Protein AF-A0A1A9ZZ53-F1 (afdb_monomer_lit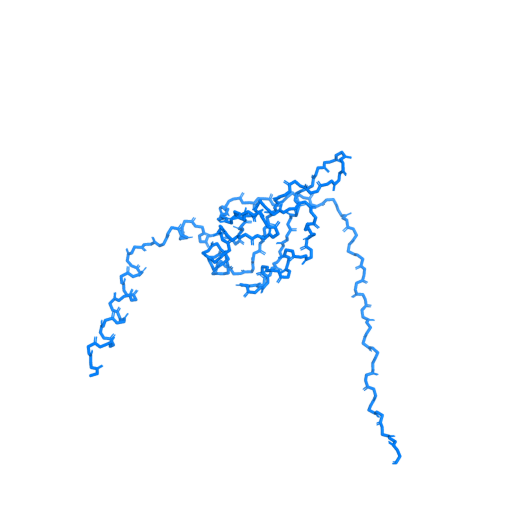e)

Foldseek 3Di:
DVVVVVVVVVVVVVCVPPPDPLVVQQVFQKKKKFFADQPDDPVNVCVVLPVLAAWPDKAFDADPPPRTTPRMIMTGGPHSSSLVVCQVPQQQDDDPNTGMHMDGDRDDDPDDDPDPDPDDPPDDPPDPDPDDDD

Structure (mmCIF, N/CA/C/O backbone):
data_AF-A0A1A9ZZ53-F1
#
_entry.id   AF-A0A1A9ZZ53-F1
#
loop_
_atom_site.group_PDB
_atom_site.id
_atom_site.type_symbol
_atom_site.label_atom_id
_atom_site.label_alt_id
_atom_site.label_comp_id
_atom_site.label_asym_id
_atom_site.label_entity_id
_atom_site.label_seq_id
_atom_site.pdbx_PDB_ins_code
_atom_site.Cartn_x
_atom_site.Cartn_y
_atom_site.Cartn_z
_atom_site.occupancy
_atom_site.B_iso_or_equiv
_atom_site.auth_seq_id
_atom_site.auth_comp_id
_atom_site.auth_asym_id
_atom_site.auth_atom_id
_atom_site.pdbx_PDB_model_num
ATOM 1 N N . MET A 1 1 ? 10.441 6.003 -40.658 1.00 54.50 1 MET A N 1
ATOM 2 C CA . MET A 1 1 ? 10.159 4.977 -39.624 1.00 54.50 1 MET A CA 1
ATOM 3 C C . MET A 1 1 ? 11.392 4.486 -38.843 1.00 54.50 1 MET A C 1
ATOM 5 O O . MET A 1 1 ? 11.205 3.893 -37.796 1.00 54.50 1 MET A O 1
ATOM 9 N N . ARG A 1 2 ? 12.647 4.756 -39.257 1.00 54.88 2 ARG A N 1
ATOM 10 C CA . ARG A 1 2 ? 13.858 4.325 -38.507 1.00 54.88 2 ARG A CA 1
ATOM 11 C C . ARG A 1 2 ? 14.182 5.162 -37.255 1.00 54.88 2 ARG A C 1
ATOM 13 O O . ARG A 1 2 ? 14.875 4.685 -36.369 1.00 54.88 2 ARG A O 1
ATOM 20 N N . ASN A 1 3 ? 13.659 6.386 -37.164 1.00 54.53 3 ASN A N 1
ATOM 21 C CA . ASN A 1 3 ? 13.986 7.316 -36.074 1.00 54.53 3 ASN A CA 1
ATOM 22 C C . ASN A 1 3 ? 13.206 7.034 -34.783 1.00 54.53 3 ASN A C 1
ATOM 24 O O . ASN A 1 3 ? 13.729 7.263 -33.702 1.00 54.53 3 ASN A O 1
ATOM 28 N N . VAL A 1 4 ? 11.988 6.492 -34.889 1.00 60.66 4 VAL A N 1
ATOM 29 C CA . VAL A 1 4 ? 11.143 6.169 -33.725 1.00 60.66 4 VAL A CA 1
ATOM 30 C C . VAL A 1 4 ? 11.639 4.930 -32.974 1.00 60.66 4 VAL A C 1
ATOM 32 O O . VAL A 1 4 ? 11.649 4.925 -31.750 1.00 60.66 4 VAL A O 1
ATOM 35 N N . LEU A 1 5 ? 12.145 3.922 -33.695 1.00 61.56 5 LEU A N 1
ATOM 36 C CA . LEU A 1 5 ? 12.727 2.717 -33.091 1.00 61.56 5 LEU A CA 1
ATOM 37 C C . LEU A 1 5 ? 14.018 3.044 -32.336 1.00 61.56 5 LEU A C 1
ATOM 39 O O . LEU A 1 5 ? 14.209 2.604 -31.209 1.00 61.56 5 LEU A O 1
ATOM 43 N N . LYS A 1 6 ? 14.862 3.897 -32.927 1.00 65.88 6 LYS A N 1
ATOM 44 C CA . LYS A 1 6 ? 16.131 4.315 -32.325 1.00 65.88 6 LYS A CA 1
ATOM 45 C C . LYS A 1 6 ? 15.935 5.194 -31.086 1.00 65.88 6 LYS A C 1
ATOM 47 O O . LYS A 1 6 ? 16.776 5.163 -30.200 1.00 65.88 6 LYS A O 1
ATOM 52 N N . LEU A 1 7 ? 14.836 5.956 -31.022 1.00 60.12 7 LEU A N 1
ATOM 53 C CA . LEU A 1 7 ? 14.464 6.764 -29.856 1.00 60.12 7 LEU A CA 1
ATOM 54 C C . LEU A 1 7 ? 13.947 5.880 -28.708 1.00 60.12 7 LEU A C 1
ATOM 56 O O . LEU A 1 7 ? 14.391 6.043 -27.578 1.00 60.12 7 LEU A O 1
ATOM 60 N N . SER A 1 8 ? 13.101 4.891 -29.018 1.00 65.12 8 SER A N 1
ATOM 61 C CA . SER A 1 8 ? 12.612 3.902 -28.045 1.00 65.12 8 SER A CA 1
ATOM 62 C C . SER A 1 8 ? 13.754 3.078 -27.439 1.00 65.12 8 SER A C 1
ATOM 64 O O . SER A 1 8 ? 13.835 2.928 -26.223 1.00 65.12 8 SER A O 1
ATOM 66 N N . GLU A 1 9 ? 14.692 2.615 -28.266 1.00 63.25 9 GLU A N 1
ATOM 67 C CA . GLU A 1 9 ? 15.849 1.828 -27.824 1.00 63.25 9 GLU A CA 1
ATOM 68 C C . GLU A 1 9 ? 16.809 2.645 -26.933 1.00 63.25 9 GLU A C 1
ATOM 70 O O . GLU A 1 9 ? 17.391 2.122 -25.980 1.00 63.25 9 GLU A O 1
ATOM 75 N N . LEU A 1 10 ? 16.926 3.954 -27.186 1.00 60.34 10 LEU A N 1
ATOM 76 C CA . LEU A 1 10 ? 17.688 4.888 -26.353 1.00 60.34 10 LEU A CA 1
ATOM 77 C C . LEU A 1 10 ? 16.998 5.188 -25.016 1.00 60.34 10 LEU A C 1
ATOM 79 O O . LEU A 1 10 ? 17.692 5.326 -24.012 1.00 60.34 10 LEU A O 1
ATOM 83 N N . GLU A 1 11 ? 15.667 5.271 -24.971 1.00 61.12 11 GLU A N 1
ATOM 84 C CA . GLU A 1 11 ? 14.918 5.424 -23.713 1.00 61.12 11 GLU A CA 1
ATOM 85 C C . GLU A 1 11 ? 14.949 4.154 -22.853 1.00 61.12 11 GLU A C 1
ATOM 87 O O . GLU A 1 11 ? 15.119 4.247 -21.634 1.00 61.12 11 GLU A O 1
ATOM 92 N N . LEU A 1 12 ? 14.905 2.975 -23.484 1.00 57.69 12 LEU A N 1
ATOM 93 C CA . LEU A 1 12 ? 15.139 1.681 -22.832 1.00 57.69 12 LEU A CA 1
ATOM 94 C C . LEU A 1 12 ? 16.548 1.605 -22.223 1.00 57.69 12 LEU A C 1
ATOM 96 O O . LEU A 1 12 ? 16.698 1.229 -21.060 1.00 57.69 12 LEU A O 1
ATOM 100 N N . ARG A 1 13 ? 17.584 2.035 -22.959 1.00 56.97 13 ARG A N 1
ATOM 101 C CA . ARG A 1 13 ? 18.962 2.104 -22.436 1.00 56.97 13 ARG A CA 1
ATOM 102 C C . ARG A 1 13 ? 19.134 3.144 -21.329 1.00 56.97 13 ARG A C 1
ATOM 104 O O . ARG A 1 13 ? 19.763 2.847 -20.321 1.00 56.97 13 ARG A O 1
ATOM 111 N N . ARG A 1 14 ? 18.550 4.338 -21.470 1.00 54.31 14 ARG A N 1
ATOM 112 C CA . ARG A 1 14 ? 18.638 5.405 -20.452 1.00 54.31 14 ARG A CA 1
ATOM 113 C C . ARG A 1 14 ? 17.923 5.039 -19.152 1.00 54.31 14 ARG A C 1
ATOM 115 O O . ARG A 1 14 ? 18.396 5.429 -18.089 1.00 54.31 14 ARG A O 1
ATOM 122 N N . THR A 1 15 ? 16.833 4.278 -19.235 1.00 52.31 15 THR A N 1
ATOM 123 C CA . THR A 1 15 ? 16.148 3.699 -18.067 1.00 52.31 15 THR A CA 1
ATOM 124 C C . THR A 1 15 ? 16.992 2.606 -17.397 1.00 52.31 15 THR A C 1
ATOM 126 O O . THR A 1 15 ? 16.907 2.426 -16.191 1.00 52.31 15 THR A O 1
ATOM 129 N N . SER A 1 16 ? 17.859 1.918 -18.150 1.00 51.34 16 SER A N 1
ATOM 130 C CA . SER A 1 16 ? 18.729 0.850 -17.636 1.00 51.34 16 SER A CA 1
ATOM 131 C C . SER A 1 16 ? 20.043 1.335 -16.995 1.00 51.34 16 SER A C 1
ATOM 133 O O . SER A 1 16 ? 20.672 0.558 -16.281 1.00 51.34 16 SER A O 1
ATOM 135 N N . GLU A 1 17 ? 20.497 2.568 -17.257 1.00 51.25 17 GLU A N 1
ATOM 136 C CA . GLU A 1 17 ? 21.818 3.070 -16.815 1.00 51.25 17 GLU A CA 1
ATOM 137 C C . GLU A 1 17 ? 21.777 3.919 -15.531 1.00 51.25 17 GLU A C 1
ATOM 139 O O . GLU A 1 17 ? 22.796 4.078 -14.858 1.00 51.25 17 GLU A O 1
ATOM 144 N N . LYS A 1 18 ? 20.605 4.430 -15.140 1.00 54.00 18 LYS A N 1
ATOM 145 C CA . LYS A 1 18 ? 20.365 4.938 -13.785 1.00 54.00 18 LYS A CA 1
ATOM 146 C C . LYS A 1 18 ? 19.553 3.880 -13.062 1.00 54.00 18 LYS A C 1
ATOM 148 O O . LYS A 1 18 ? 18.359 3.785 -13.314 1.00 54.00 18 LYS A O 1
ATOM 153 N N . GLY A 1 19 ? 20.206 3.090 -12.209 1.00 63.22 19 GLY A N 1
ATOM 154 C CA . GLY A 1 19 ? 19.500 2.142 -11.350 1.00 63.22 19 GLY A CA 1
ATOM 155 C C . GLY A 1 19 ? 18.307 2.841 -10.708 1.00 63.22 19 GLY A C 1
ATOM 156 O O . GLY A 1 19 ? 18.439 3.960 -10.196 1.00 63.22 19 GLY A O 1
ATOM 157 N N . SER A 1 20 ? 17.132 2.237 -10.838 1.00 80.75 20 SER A N 1
ATOM 158 C CA . SER A 1 20 ? 15.933 2.810 -10.257 1.00 80.75 20 SER A CA 1
ATOM 159 C C . SER A 1 20 ? 16.101 2.844 -8.742 1.00 80.75 20 SER A C 1
ATOM 161 O O . SER A 1 20 ? 16.735 1.965 -8.162 1.00 80.75 20 SER A O 1
ATOM 163 N N . TRP A 1 21 ? 15.524 3.831 -8.060 1.00 87.44 21 TRP A N 1
ATOM 164 C CA . TRP A 1 21 ? 15.541 3.847 -6.594 1.00 87.44 21 TRP A CA 1
ATOM 165 C C . TRP A 1 21 ? 14.874 2.583 -6.007 1.00 87.44 21 TRP A C 1
ATOM 167 O O . TRP A 1 21 ? 15.211 2.159 -4.901 1.00 87.44 21 TRP A O 1
ATOM 177 N N . HIS A 1 22 ? 14.010 1.923 -6.789 1.00 87.75 22 HIS A N 1
ATOM 178 C CA . HIS A 1 22 ? 13.446 0.607 -6.493 1.00 87.75 22 HIS A CA 1
ATOM 179 C C . HIS A 1 22 ? 14.493 -0.520 -6.420 1.00 87.75 22 HIS A C 1
ATOM 181 O O . HIS A 1 22 ? 14.283 -1.496 -5.699 1.00 87.75 22 HIS A O 1
ATOM 187 N N . ASP A 1 23 ? 15.635 -0.401 -7.108 1.00 87.50 23 ASP A N 1
ATOM 188 C CA . ASP A 1 23 ? 16.689 -1.430 -7.134 1.00 87.50 23 ASP A CA 1
ATOM 189 C C . ASP A 1 23 ? 17.334 -1.626 -5.757 1.00 87.50 23 ASP A C 1
ATOM 191 O O . ASP A 1 23 ? 17.854 -2.704 -5.452 1.00 87.50 23 ASP A O 1
ATOM 195 N N . MET A 1 24 ? 17.251 -0.611 -4.890 1.00 87.50 24 MET A N 1
ATOM 196 C CA . MET A 1 24 ? 17.661 -0.709 -3.486 1.00 87.50 24 MET A CA 1
ATOM 197 C C . MET A 1 24 ? 16.829 -1.742 -2.710 1.00 87.50 24 MET A C 1
ATOM 199 O O . MET A 1 24 ? 17.295 -2.277 -1.706 1.00 87.50 24 MET A O 1
ATOM 203 N N . TYR A 1 25 ? 15.629 -2.061 -3.200 1.00 89.62 25 TYR A N 1
ATOM 204 C CA . TYR A 1 25 ? 14.679 -2.991 -2.595 1.00 89.62 25 TYR A CA 1
ATOM 205 C C . TYR A 1 25 ? 14.570 -4.306 -3.374 1.00 89.62 25 TYR A C 1
ATOM 207 O O . TYR A 1 25 ? 13.642 -5.073 -3.146 1.00 89.62 25 TYR A O 1
ATOM 215 N N . LYS A 1 26 ? 15.537 -4.615 -4.252 1.00 85.56 26 LYS A N 1
ATOM 216 C CA . LYS A 1 26 ? 15.516 -5.823 -5.098 1.00 85.56 26 LYS A CA 1
ATOM 217 C C . LYS A 1 26 ? 15.375 -7.157 -4.380 1.00 85.56 26 LYS A C 1
ATOM 219 O O . LYS A 1 26 ? 14.888 -8.127 -4.944 1.00 85.56 26 LYS A O 1
ATOM 224 N N . ASN A 1 27 ? 15.788 -7.184 -3.121 1.00 86.94 27 ASN A N 1
ATOM 225 C CA . ASN A 1 27 ? 15.733 -8.369 -2.279 1.00 86.94 27 ASN A CA 1
ATOM 226 C C . ASN A 1 27 ? 14.514 -8.370 -1.340 1.00 86.94 27 ASN A C 1
ATOM 228 O O . ASN A 1 27 ? 14.467 -9.187 -0.424 1.00 86.94 27 ASN A O 1
ATOM 232 N N . SER A 1 28 ? 13.555 -7.455 -1.527 1.00 89.44 28 SER A N 1
ATOM 233 C CA . SER A 1 28 ? 12.350 -7.370 -0.707 1.00 89.44 28 SER A CA 1
ATOM 234 C C . SER A 1 28 ? 11.092 -7.187 -1.546 1.00 89.44 28 SER A C 1
ATOM 236 O O . SER A 1 28 ? 10.965 -6.241 -2.319 1.00 89.44 28 SER A O 1
ATOM 238 N N . ALA A 1 29 ? 10.123 -8.070 -1.318 1.00 92.38 29 ALA A N 1
ATOM 239 C CA . ALA A 1 29 ? 8.788 -7.990 -1.899 1.00 92.38 29 ALA A CA 1
ATOM 240 C C . ALA A 1 29 ? 7.770 -7.307 -0.959 1.00 92.38 29 ALA A C 1
ATOM 242 O O . ALA A 1 29 ? 6.560 -7.456 -1.136 1.00 92.38 29 ALA A O 1
ATOM 243 N N . TRP A 1 30 ? 8.248 -6.571 0.052 1.00 94.19 30 TRP A N 1
ATOM 244 C CA . TRP A 1 30 ? 7.397 -5.915 1.042 1.00 94.19 30 TRP A CA 1
ATOM 245 C C . TRP A 1 30 ? 7.163 -4.440 0.740 1.00 94.19 30 TRP A C 1
ATOM 247 O O . TRP A 1 30 ? 8.099 -3.672 0.496 1.00 94.19 30 TRP A O 1
ATOM 257 N N . ILE A 1 31 ? 5.903 -4.032 0.872 1.00 95.19 31 ILE A N 1
ATOM 258 C CA . ILE A 1 31 ? 5.488 -2.633 0.855 1.00 95.19 31 ILE A CA 1
ATOM 259 C C . ILE A 1 31 ? 4.817 -2.248 2.171 1.00 95.19 31 ILE A C 1
ATOM 261 O O . ILE A 1 31 ? 4.117 -3.040 2.809 1.00 95.19 31 ILE A O 1
ATOM 265 N N . PHE A 1 32 ? 5.034 -1.003 2.566 1.00 95.38 32 PHE A N 1
ATOM 266 C CA . PHE A 1 32 ? 4.266 -0.313 3.582 1.00 95.38 32 PHE A CA 1
ATOM 267 C C . PHE A 1 32 ? 3.085 0.364 2.905 1.00 95.38 32 PHE A C 1
ATOM 269 O O . PHE A 1 32 ? 3.257 1.040 1.893 1.00 95.38 32 PHE A O 1
ATOM 276 N N . VAL A 1 33 ? 1.908 0.223 3.498 1.00 94.81 33 VAL A N 1
ATOM 277 C CA . VAL A 1 33 ? 0.697 0.908 3.062 1.00 94.81 33 VAL A CA 1
ATOM 278 C C . VAL A 1 33 ? 0.097 1.599 4.274 1.00 94.81 33 VAL A C 1
ATOM 280 O O . VAL A 1 33 ? -0.188 0.955 5.280 1.00 94.81 33 VAL A O 1
ATOM 283 N N . GLY A 1 34 ? -0.117 2.906 4.202 1.00 94.25 34 GLY A N 1
ATOM 284 C CA . GLY A 1 34 ? -0.665 3.678 5.313 1.00 94.25 34 GLY A CA 1
ATOM 285 C C . GLY A 1 34 ? -1.540 4.830 4.862 1.00 94.25 34 GLY A C 1
ATOM 286 O O . GLY A 1 34 ? -1.558 5.191 3.693 1.00 94.25 34 GLY A O 1
ATOM 287 N N . GLY A 1 35 ? -2.278 5.416 5.799 1.00 90.56 35 GLY A N 1
ATOM 288 C CA . GLY A 1 35 ? -3.121 6.580 5.525 1.00 90.56 35 GLY A CA 1
ATOM 289 C C . GLY A 1 35 ? -4.517 6.240 5.006 1.00 90.56 35 GLY A C 1
ATOM 290 O O . GLY A 1 35 ? -5.299 7.150 4.773 1.00 90.56 35 GLY A O 1
ATOM 291 N N . PHE A 1 36 ? -4.890 4.964 4.886 1.00 90.12 36 PHE A N 1
ATOM 292 C CA . PHE A 1 36 ? -6.277 4.583 4.605 1.00 90.12 36 PHE A CA 1
ATOM 293 C C . PHE A 1 36 ? -7.169 4.754 5.852 1.00 90.12 36 PHE A C 1
ATOM 295 O O . PHE A 1 36 ? -6.681 4.681 6.986 1.00 90.12 36 PHE A O 1
ATOM 302 N N . PRO A 1 37 ? -8.481 4.994 5.681 1.00 88.06 37 PRO A N 1
ATOM 303 C CA . PRO A 1 37 ? -9.398 5.140 6.806 1.00 88.06 37 PRO A CA 1
ATOM 304 C C . PRO A 1 37 ? -9.529 3.843 7.610 1.00 88.06 37 PRO A C 1
ATOM 306 O O . PRO A 1 37 ? -9.463 2.739 7.077 1.00 88.06 37 PRO A O 1
ATOM 309 N N . TYR A 1 38 ? -9.799 3.982 8.909 1.00 88.44 38 TYR A N 1
ATOM 310 C CA . TYR A 1 38 ? -9.924 2.858 9.848 1.00 88.44 38 TYR A CA 1
ATOM 311 C C . TYR A 1 38 ? -11.077 1.893 9.542 1.00 88.44 38 TYR A C 1
ATOM 313 O O . TYR A 1 38 ? -11.145 0.820 10.138 1.00 88.44 38 TYR A O 1
ATOM 321 N N . THR A 1 39 ? -11.987 2.284 8.649 1.00 87.38 39 THR A N 1
ATOM 322 C CA . THR A 1 39 ? -13.100 1.461 8.176 1.00 87.38 39 THR A CA 1
ATOM 323 C C . THR A 1 39 ? -12.669 0.417 7.150 1.00 87.38 39 THR A C 1
ATOM 325 O O . THR A 1 39 ? -13.400 -0.552 6.977 1.00 87.38 39 THR A O 1
ATOM 328 N N . LEU A 1 40 ? -11.517 0.591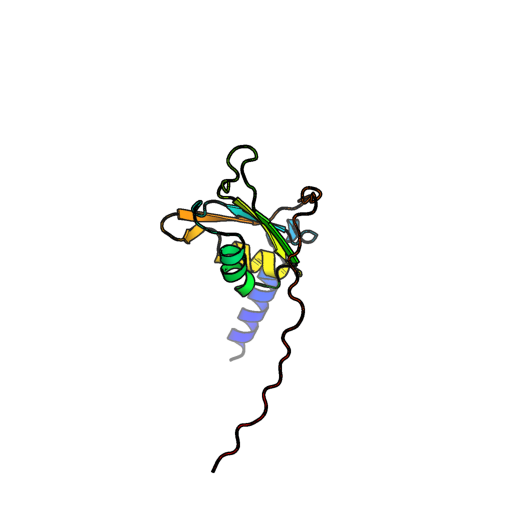 6.481 1.00 88.25 40 LEU A N 1
ATOM 329 C CA . LEU A 1 40 ? -11.018 -0.401 5.528 1.00 88.25 40 LEU A CA 1
ATOM 330 C C . LEU A 1 40 ? -10.545 -1.661 6.255 1.00 88.25 40 LEU A C 1
ATOM 332 O O . LEU A 1 40 ? -9.761 -1.609 7.213 1.00 88.25 40 LEU A O 1
ATOM 336 N N . SER A 1 41 ? -11.015 -2.797 5.754 1.00 89.94 41 SER A N 1
ATOM 337 C CA . SER A 1 41 ? -10.602 -4.119 6.190 1.00 89.94 41 SER A CA 1
ATOM 338 C C . SER A 1 41 ? -9.400 -4.626 5.393 1.00 89.94 41 SER A C 1
ATOM 340 O O . SER A 1 41 ? -8.997 -4.075 4.371 1.00 89.94 41 SER A O 1
ATOM 342 N N . GLU A 1 42 ? -8.825 -5.722 5.873 1.00 89.69 42 GLU A N 1
ATOM 343 C CA . GLU A 1 42 ? -7.761 -6.442 5.177 1.00 89.69 42 GLU A CA 1
ATOM 344 C C . GLU A 1 42 ? -8.215 -6.958 3.804 1.00 89.69 42 GLU A C 1
ATOM 346 O O . GLU A 1 42 ? -7.459 -6.868 2.844 1.00 89.69 42 GLU A O 1
ATOM 351 N N . GLY A 1 43 ? -9.470 -7.411 3.692 1.00 90.94 43 GLY A N 1
ATOM 352 C CA . GLY A 1 43 ? -10.053 -7.856 2.426 1.00 90.94 43 GLY A CA 1
ATOM 353 C C . GLY A 1 43 ? -10.149 -6.730 1.399 1.00 90.94 43 GLY A C 1
ATOM 354 O O . GLY A 1 43 ? -9.787 -6.932 0.245 1.00 90.94 43 GLY A O 1
ATOM 355 N N . ASP A 1 44 ? -10.540 -5.526 1.826 1.00 92.12 44 ASP A N 1
ATOM 356 C CA . ASP A 1 44 ? -10.614 -4.360 0.934 1.00 92.12 44 ASP A CA 1
ATOM 357 C C . ASP A 1 44 ? -9.230 -3.988 0.391 1.00 92.12 44 ASP A C 1
ATOM 359 O O . ASP A 1 44 ? -9.071 -3.690 -0.793 1.00 92.12 44 ASP A O 1
ATOM 363 N N . LEU A 1 45 ? -8.209 -4.047 1.252 1.00 91.62 45 LEU A N 1
ATOM 364 C CA . LEU A 1 45 ? -6.823 -3.810 0.857 1.00 91.62 45 LEU A CA 1
ATOM 365 C C . LEU A 1 45 ? -6.349 -4.885 -0.126 1.00 91.62 45 LEU A C 1
ATOM 367 O O . LEU A 1 45 ? -5.776 -4.542 -1.154 1.00 91.62 45 LEU A O 1
ATOM 371 N N . ILE A 1 46 ? -6.643 -6.163 0.121 1.00 93.44 46 ILE A N 1
ATOM 372 C CA . ILE A 1 46 ? -6.321 -7.235 -0.831 1.00 93.44 46 ILE A CA 1
ATOM 373 C C . ILE A 1 46 ? -6.963 -6.949 -2.192 1.00 93.44 46 ILE A C 1
ATOM 375 O O . ILE A 1 46 ? -6.256 -6.976 -3.192 1.00 93.44 46 ILE A O 1
ATOM 379 N N . CYS A 1 47 ? -8.253 -6.603 -2.238 1.00 93.25 47 CYS A N 1
ATOM 380 C CA . CYS A 1 47 ? -8.953 -6.310 -3.493 1.00 93.25 47 CYS A CA 1
ATOM 381 C C . CYS A 1 47 ? -8.339 -5.139 -4.276 1.00 93.25 47 CYS A C 1
ATOM 383 O O . CYS A 1 47 ? -8.305 -5.170 -5.504 1.00 93.25 47 CYS A O 1
ATOM 385 N N . ILE A 1 48 ? -7.861 -4.100 -3.586 1.00 91.81 48 ILE A N 1
ATOM 386 C CA . ILE A 1 48 ? -7.235 -2.940 -4.234 1.00 91.81 48 ILE A CA 1
ATOM 387 C C . ILE A 1 48 ? -5.831 -3.289 -4.731 1.00 91.81 48 ILE A C 1
ATOM 389 O O . ILE A 1 48 ? -5.459 -2.911 -5.839 1.00 91.81 48 ILE A O 1
ATOM 393 N N . PHE A 1 49 ? -5.032 -3.980 -3.922 1.00 93.50 49 PHE A N 1
ATOM 394 C CA . PHE A 1 49 ? -3.623 -4.232 -4.222 1.00 93.50 49 PHE A CA 1
ATOM 395 C C . PHE A 1 49 ? -3.419 -5.438 -5.156 1.00 93.50 49 PHE A C 1
ATOM 397 O O . PHE A 1 49 ? -2.446 -5.464 -5.909 1.00 93.50 49 PHE A O 1
ATOM 404 N N . SER A 1 50 ? -4.373 -6.374 -5.225 1.00 93.38 50 SER A N 1
ATOM 405 C CA . SER A 1 50 ? -4.299 -7.545 -6.112 1.00 93.38 50 SER A CA 1
ATOM 406 C C . SER A 1 50 ? -4.261 -7.201 -7.604 1.00 93.38 50 SER A C 1
ATOM 408 O O . SER A 1 50 ? -3.911 -8.048 -8.418 1.00 93.38 50 SER A O 1
ATOM 410 N N . GLN A 1 51 ? -4.604 -5.967 -7.994 1.00 93.06 51 GLN A N 1
ATOM 411 C CA . GLN A 1 51 ? -4.507 -5.522 -9.390 1.00 93.06 51 GLN A CA 1
ATOM 412 C C . GLN A 1 51 ? -3.052 -5.381 -9.883 1.00 93.06 51 GLN A C 1
ATOM 414 O O . GLN A 1 51 ? -2.819 -5.384 -11.089 1.00 93.06 51 GLN A O 1
ATOM 419 N N . TYR A 1 52 ? -2.082 -5.247 -8.970 1.00 93.50 52 TYR A N 1
ATOM 420 C CA . TYR A 1 52 ? -0.662 -5.056 -9.301 1.00 93.50 52 TYR A CA 1
ATOM 421 C C . TYR A 1 52 ? 0.168 -6.340 -9.170 1.00 93.50 52 TYR A C 1
ATOM 423 O O . TYR A 1 52 ? 1.306 -6.393 -9.642 1.00 93.50 52 TYR A O 1
ATOM 431 N N . GLY A 1 53 ? -0.380 -7.378 -8.536 1.00 92.62 53 GLY A N 1
ATOM 432 C CA . GLY A 1 53 ? 0.298 -8.655 -8.357 1.00 92.62 53 GLY A CA 1
ATOM 433 C C . GLY A 1 53 ? -0.388 -9.587 -7.372 1.00 92.62 53 GLY A C 1
ATOM 434 O O . GLY A 1 53 ? -1.332 -9.211 -6.677 1.00 92.62 53 GLY A O 1
ATOM 435 N N . GLU A 1 54 ? 0.137 -10.806 -7.291 1.00 94.25 54 GLU A N 1
ATOM 436 C CA . GLU A 1 54 ? -0.297 -11.798 -6.314 1.00 94.25 54 GLU A CA 1
ATOM 437 C C . GLU A 1 54 ? 0.238 -11.454 -4.918 1.00 94.25 54 GLU A C 1
ATOM 439 O O . GLU A 1 54 ? 1.439 -11.255 -4.722 1.00 94.25 54 GLU A O 1
ATOM 444 N N . ILE A 1 55 ? -0.672 -11.365 -3.947 1.00 93.12 55 ILE A N 1
ATOM 445 C CA . ILE A 1 55 ? -0.352 -11.065 -2.551 1.00 93.12 55 ILE A CA 1
ATOM 446 C C . ILE A 1 55 ? -0.125 -12.382 -1.810 1.00 93.12 55 ILE A C 1
ATOM 448 O O . ILE A 1 55 ? -1.049 -13.174 -1.639 1.00 93.12 55 ILE A O 1
ATOM 452 N N . VAL A 1 56 ? 1.095 -12.581 -1.314 1.00 92.62 56 VAL A N 1
ATOM 453 C CA . VAL A 1 56 ? 1.489 -13.770 -0.541 1.00 92.62 56 VAL A CA 1
ATOM 454 C C . VAL A 1 56 ? 1.133 -13.609 0.932 1.00 92.62 56 VAL A C 1
ATOM 456 O O . VAL A 1 56 ? 0.755 -14.568 1.607 1.00 92.62 56 VAL A O 1
ATOM 459 N N . ASN A 1 57 ? 1.284 -12.396 1.461 1.00 90.50 57 ASN A N 1
ATOM 460 C CA . ASN A 1 57 ? 1.032 -12.121 2.868 1.00 90.50 57 ASN A CA 1
ATOM 461 C C . ASN A 1 57 ? 0.555 -10.682 3.064 1.00 90.50 57 ASN A C 1
ATOM 463 O O . ASN A 1 57 ? 1.004 -9.766 2.376 1.00 90.50 57 ASN A O 1
ATOM 467 N N . ILE A 1 58 ? -0.318 -10.475 4.039 1.00 91.00 58 ILE A N 1
ATOM 468 C CA . ILE A 1 58 ? -0.744 -9.156 4.480 1.00 91.00 58 ILE A CA 1
ATOM 469 C C . ILE A 1 58 ? -0.757 -9.129 6.007 1.00 91.00 58 ILE A C 1
ATOM 471 O O . ILE A 1 58 ? -1.248 -10.033 6.674 1.00 91.00 58 ILE A O 1
ATOM 475 N N . ASN A 1 59 ? -0.206 -8.061 6.574 1.00 91.50 59 ASN A N 1
ATOM 476 C CA . ASN A 1 59 ? -0.253 -7.810 8.002 1.00 91.50 59 ASN A CA 1
ATOM 477 C C . ASN A 1 59 ? -0.881 -6.446 8.275 1.00 91.50 59 ASN A C 1
ATOM 479 O O . ASN A 1 59 ? -0.216 -5.405 8.207 1.00 91.50 59 ASN A O 1
ATOM 483 N N . LEU A 1 60 ? -2.169 -6.457 8.611 1.00 91.00 60 LEU A N 1
ATOM 484 C CA . LEU A 1 60 ? -2.888 -5.274 9.063 1.00 91.00 60 LEU A CA 1
ATOM 485 C C . LEU A 1 60 ? -2.599 -5.014 10.544 1.00 91.00 60 LEU A C 1
ATOM 487 O O . LEU A 1 60 ? -3.033 -5.763 11.423 1.00 91.00 60 LEU A O 1
ATOM 491 N N . VAL A 1 61 ? -1.905 -3.912 10.837 1.00 89.31 61 VAL A N 1
ATOM 492 C CA . VAL A 1 61 ? -1.541 -3.588 12.217 1.00 89.31 61 VAL A CA 1
ATOM 493 C C . VAL A 1 61 ? -2.748 -3.017 12.950 1.00 89.31 61 VAL A C 1
ATOM 495 O O . VAL A 1 61 ? -3.313 -1.985 12.580 1.00 89.31 61 VAL A O 1
ATOM 498 N N . ARG A 1 62 ? -3.127 -3.698 14.032 1.00 89.50 62 ARG A N 1
ATOM 499 C CA . ARG A 1 62 ? -4.230 -3.313 14.913 1.00 89.50 62 ARG A CA 1
ATOM 500 C C . ARG A 1 62 ? -3.718 -2.974 16.304 1.00 89.50 62 ARG A C 1
ATOM 502 O O . ARG A 1 62 ? -2.673 -3.451 16.750 1.00 89.50 62 ARG A O 1
ATOM 509 N N . ASP A 1 63 ? -4.453 -2.108 16.972 1.00 87.12 63 ASP A N 1
ATOM 510 C CA . ASP A 1 63 ? -4.252 -1.784 18.369 1.00 87.12 63 ASP A CA 1
ATOM 511 C C . ASP A 1 63 ? -4.56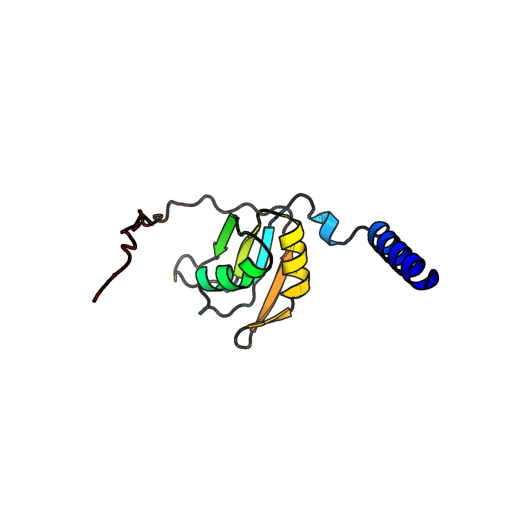4 -2.999 19.260 1.00 87.12 63 ASP A C 1
ATOM 513 O O . ASP A 1 63 ? -5.509 -3.742 18.991 1.00 87.12 63 ASP A O 1
ATOM 517 N N . LYS A 1 64 ? -3.738 -3.241 20.286 1.00 82.69 64 LYS A N 1
ATOM 518 C CA . LYS A 1 64 ? -3.845 -4.448 21.122 1.00 82.69 64 LYS A CA 1
ATOM 519 C C . LYS A 1 64 ? -5.013 -4.378 22.101 1.00 82.69 64 LYS A C 1
ATOM 521 O O . LYS A 1 64 ? -5.579 -5.422 22.409 1.00 82.69 64 LYS A O 1
ATOM 526 N N . ASP A 1 65 ? -5.361 -3.177 22.550 1.00 85.38 65 ASP A N 1
ATOM 527 C CA . ASP A 1 65 ? -6.375 -2.966 23.579 1.00 85.38 65 ASP A CA 1
ATOM 528 C C . ASP A 1 65 ? -7.758 -2.814 22.944 1.00 85.38 65 ASP A C 1
ATOM 530 O O . ASP A 1 65 ? -8.730 -3.429 23.376 1.00 85.38 65 ASP A O 1
ATOM 534 N N . THR A 1 66 ? -7.844 -2.034 21.863 1.00 84.75 66 THR A N 1
ATOM 535 C CA . THR A 1 66 ? -9.128 -1.740 21.200 1.00 84.75 66 THR A CA 1
ATOM 536 C C . THR A 1 66 ? -9.431 -2.642 20.005 1.00 84.75 66 THR A C 1
ATOM 538 O O . THR A 1 66 ? -10.558 -2.642 19.509 1.00 84.75 66 THR A O 1
ATOM 541 N N . GLY A 1 67 ? -8.439 -3.373 19.485 1.00 81.50 67 GLY A N 1
ATOM 542 C CA . GLY A 1 67 ? -8.575 -4.198 18.280 1.00 81.50 67 GLY A CA 1
ATOM 543 C C . GLY A 1 67 ? -8.779 -3.406 16.982 1.00 81.50 67 GLY A C 1
ATOM 544 O O . GLY A 1 67 ? -8.922 -4.013 15.917 1.00 81.50 67 GLY A O 1
ATOM 545 N N . LYS A 1 68 ? -8.792 -2.068 17.046 1.00 83.38 68 LYS A N 1
ATOM 546 C CA . LYS A 1 68 ? -9.010 -1.186 15.895 1.00 83.38 68 LYS A CA 1
ATOM 547 C C . LYS A 1 68 ? -7.762 -1.120 15.020 1.00 83.38 68 LYS A C 1
ATOM 549 O O . LYS A 1 68 ? -6.640 -1.140 15.522 1.00 83.38 68 LYS A O 1
ATOM 554 N N . SER A 1 69 ? -7.949 -1.025 13.708 1.00 87.06 69 SER A N 1
ATOM 555 C CA . SER A 1 69 ? -6.856 -0.817 12.755 1.00 87.06 69 SER A CA 1
ATOM 556 C C . SER A 1 69 ? -6.105 0.473 13.077 1.00 87.06 69 SER A C 1
ATOM 558 O O . SER A 1 69 ? -6.729 1.480 13.396 1.00 87.06 69 SER A O 1
ATOM 560 N N . LYS A 1 70 ? -4.775 0.470 12.958 1.00 87.38 70 LYS A N 1
ATOM 561 C CA . LYS A 1 70 ? -3.961 1.688 13.110 1.00 87.38 70 LYS A CA 1
ATOM 562 C C . LYS A 1 70 ? -3.859 2.515 11.822 1.00 87.38 70 LYS A C 1
ATOM 564 O O . LYS A 1 70 ? -3.132 3.500 11.792 1.00 87.38 70 LYS A O 1
ATOM 569 N N . GLY A 1 71 ? -4.583 2.125 10.769 1.00 88.38 71 GLY A N 1
ATOM 570 C CA . GLY A 1 71 ? -4.577 2.816 9.474 1.00 88.38 71 GLY A CA 1
ATOM 571 C C . GLY A 1 71 ? -3.308 2.567 8.655 1.00 88.38 71 GLY A C 1
ATOM 572 O O . GLY A 1 71 ? -2.965 3.373 7.792 1.00 88.38 71 GLY A O 1
ATOM 573 N N . PHE A 1 72 ? -2.587 1.481 8.955 1.00 92.81 72 PHE A N 1
ATOM 574 C CA . PHE A 1 72 ? -1.463 1.012 8.157 1.00 92.81 72 PHE A CA 1
ATOM 575 C C . PHE A 1 72 ? -1.345 -0.515 8.172 1.00 92.81 72 PHE A C 1
ATOM 577 O O . PHE A 1 72 ? -1.734 -1.185 9.135 1.00 92.81 72 PHE A O 1
ATOM 584 N N . CYS A 1 73 ? -0.799 -1.062 7.096 1.00 93.69 73 CYS A N 1
ATOM 585 C CA . CYS A 1 73 ? -0.508 -2.473 6.928 1.00 93.69 73 CYS A CA 1
ATOM 586 C C . CYS A 1 73 ? 0.803 -2.670 6.160 1.00 93.69 73 CYS A C 1
ATOM 588 O O . CYS A 1 73 ? 1.384 -1.733 5.607 1.00 93.69 73 CYS A O 1
ATOM 590 N N . PHE A 1 74 ? 1.262 -3.914 6.152 1.00 94.75 74 PHE A N 1
ATOM 591 C CA . PHE A 1 74 ? 2.368 -4.365 5.323 1.00 94.75 74 PHE A CA 1
ATOM 592 C C . PHE A 1 74 ? 1.862 -5.445 4.384 1.00 94.75 74 PHE A C 1
ATOM 594 O O . PHE A 1 74 ? 1.144 -6.341 4.826 1.00 94.75 74 PHE A O 1
ATOM 601 N N . ILE A 1 75 ? 2.228 -5.355 3.112 1.00 94.44 75 ILE A N 1
ATOM 602 C CA . ILE A 1 75 ? 1.829 -6.319 2.085 1.00 94.44 75 ILE A CA 1
ATOM 603 C C . ILE A 1 75 ? 3.096 -6.920 1.490 1.00 94.44 75 ILE A C 1
ATOM 605 O O . ILE A 1 75 ? 4.028 -6.189 1.156 1.00 94.44 75 ILE A O 1
ATOM 609 N N . CYS A 1 76 ? 3.123 -8.244 1.380 1.00 93.75 76 CYS A N 1
ATOM 610 C CA . CYS A 1 76 ? 4.130 -8.997 0.652 1.00 93.75 76 CYS A CA 1
ATOM 611 C C . CYS A 1 76 ? 3.530 -9.471 -0.664 1.00 93.75 76 CYS A C 1
ATOM 613 O O . CYS A 1 76 ? 2.533 -10.199 -0.661 1.00 93.75 76 CYS A O 1
ATOM 615 N N . TYR A 1 77 ? 4.163 -9.097 -1.765 1.00 95.50 77 TYR A N 1
ATOM 616 C CA . TYR A 1 77 ? 3.881 -9.686 -3.068 1.00 95.50 77 TYR A CA 1
ATOM 617 C C . TYR A 1 77 ? 4.716 -10.943 -3.300 1.00 95.50 77 TYR A C 1
ATOM 619 O O . TYR A 1 77 ? 5.692 -11.184 -2.587 1.00 95.50 77 TYR A O 1
ATOM 627 N N . ASP A 1 78 ? 4.323 -11.724 -4.302 1.00 93.12 78 ASP A N 1
ATOM 628 C CA . ASP A 1 78 ? 5.138 -12.825 -4.823 1.00 93.12 78 ASP A CA 1
ATOM 629 C C . ASP A 1 78 ? 6.339 -12.303 -5.630 1.00 93.12 78 ASP A C 1
ATOM 631 O O . ASP A 1 78 ? 7.465 -12.764 -5.460 1.00 93.12 78 ASP A O 1
ATOM 635 N N . ASP A 1 79 ? 6.120 -11.262 -6.442 1.00 90.56 79 ASP A N 1
ATOM 636 C CA . ASP A 1 79 ? 7.157 -10.642 -7.268 1.00 90.56 79 ASP A CA 1
ATOM 637 C C . ASP A 1 79 ? 7.501 -9.222 -6.801 1.00 90.56 79 ASP A C 1
ATOM 639 O O . ASP A 1 79 ? 6.646 -8.400 -6.453 1.00 90.56 79 ASP A O 1
ATOM 643 N N . GLN A 1 80 ? 8.787 -8.889 -6.876 1.00 89.06 80 GLN A N 1
ATOM 644 C CA . GLN A 1 80 ? 9.277 -7.552 -6.579 1.00 89.06 80 GLN A CA 1
ATOM 645 C C . GLN A 1 80 ? 8.745 -6.525 -7.587 1.00 89.06 80 GLN A C 1
ATOM 647 O O . GLN A 1 80 ? 8.467 -5.386 -7.213 1.00 89.06 80 GLN A O 1
ATOM 652 N N . ARG A 1 81 ? 8.534 -6.895 -8.855 1.00 91.31 81 ARG A N 1
ATOM 653 C CA . ARG A 1 81 ? 7.990 -5.957 -9.857 1.00 91.31 81 ARG A CA 1
ATOM 654 C C . ARG A 1 81 ? 6.596 -5.456 -9.479 1.00 91.31 81 ARG A C 1
ATOM 656 O O . ARG A 1 81 ? 6.283 -4.294 -9.725 1.00 91.31 81 ARG A O 1
ATOM 663 N N . SER A 1 82 ? 5.798 -6.284 -8.806 1.00 94.38 82 SER A N 1
ATOM 664 C CA . SER A 1 82 ? 4.492 -5.885 -8.272 1.00 94.38 82 SER A CA 1
ATOM 665 C C . SER A 1 82 ? 4.608 -4.821 -7.184 1.00 94.38 82 SER A C 1
ATOM 667 O O . SER A 1 82 ? 3.782 -3.911 -7.135 1.00 94.38 82 SER A O 1
ATOM 669 N N . THR A 1 83 ? 5.665 -4.860 -6.363 1.00 93.06 83 THR A N 1
ATOM 670 C CA . THR A 1 83 ? 5.927 -3.791 -5.384 1.00 93.06 83 THR A CA 1
ATOM 671 C C . THR A 1 83 ? 6.201 -2.453 -6.065 1.00 93.06 83 THR A C 1
ATOM 673 O O . THR A 1 83 ? 5.680 -1.437 -5.619 1.00 93.06 83 THR A O 1
ATOM 676 N N . ILE A 1 84 ? 6.961 -2.463 -7.166 1.00 92.56 84 ILE A N 1
ATOM 677 C CA . ILE A 1 84 ? 7.306 -1.266 -7.945 1.00 92.56 84 ILE A CA 1
ATOM 678 C C . ILE A 1 84 ? 6.034 -0.646 -8.518 1.00 92.56 84 ILE A C 1
ATOM 680 O O . ILE A 1 84 ? 5.742 0.521 -8.273 1.00 92.56 84 ILE A O 1
ATOM 684 N N . LEU A 1 85 ? 5.218 -1.463 -9.191 1.00 93.25 85 LEU A N 1
ATOM 685 C CA . LEU A 1 85 ? 3.951 -1.016 -9.765 1.00 93.25 85 LEU A CA 1
ATOM 686 C C . LEU A 1 85 ? 2.989 -0.478 -8.700 1.00 93.25 85 LEU A C 1
ATOM 688 O O . LEU A 1 85 ? 2.343 0.544 -8.926 1.00 93.25 85 LEU A O 1
ATOM 692 N N . ALA A 1 86 ? 2.888 -1.142 -7.548 1.00 94.38 86 ALA A N 1
ATOM 693 C CA . ALA A 1 86 ? 2.017 -0.694 -6.468 1.00 94.38 86 ALA A CA 1
ATOM 694 C C . ALA A 1 86 ? 2.483 0.645 -5.878 1.00 94.38 86 ALA A C 1
ATOM 696 O O . ALA A 1 86 ? 1.659 1.529 -5.653 1.00 94.38 86 ALA A O 1
ATOM 697 N N . VAL A 1 87 ? 3.786 0.815 -5.647 1.00 94.38 87 VAL A N 1
ATOM 698 C CA . VAL A 1 87 ? 4.358 2.059 -5.112 1.00 94.38 87 VAL A CA 1
ATOM 699 C C . VAL A 1 87 ? 4.173 3.212 -6.097 1.00 94.38 87 VAL A C 1
ATOM 701 O O . VAL A 1 87 ? 3.682 4.265 -5.697 1.00 94.38 87 VAL A O 1
ATOM 704 N N . ASP A 1 88 ? 4.479 3.012 -7.378 1.00 92.69 88 ASP A N 1
ATOM 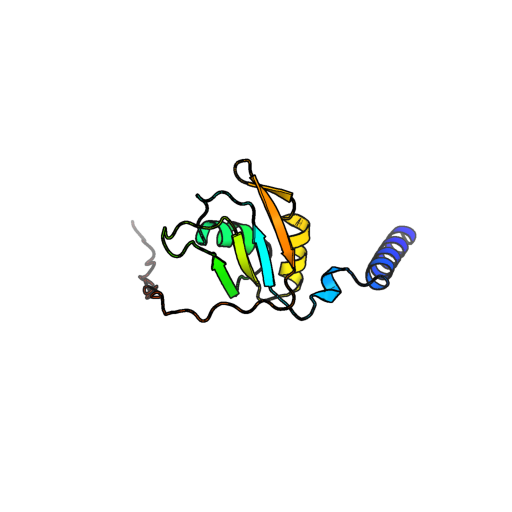705 C CA . ASP A 1 88 ? 4.391 4.078 -8.381 1.00 92.69 88 ASP A CA 1
ATOM 706 C C . ASP A 1 88 ? 2.953 4.535 -8.644 1.00 92.69 88 ASP A C 1
ATOM 708 O O . ASP A 1 88 ? 2.707 5.722 -8.854 1.00 92.69 88 ASP A O 1
ATOM 712 N N . ASN A 1 89 ? 1.995 3.603 -8.629 1.00 92.31 89 ASN A N 1
ATOM 713 C CA . ASN A 1 89 ? 0.616 3.918 -8.993 1.00 92.31 89 ASN A CA 1
ATOM 714 C C . ASN A 1 89 ? -0.263 4.292 -7.798 1.00 92.31 89 ASN A C 1
ATOM 716 O O . ASN A 1 89 ? -1.153 5.120 -7.960 1.00 92.31 89 ASN A O 1
ATOM 720 N N . LEU A 1 90 ? -0.069 3.691 -6.618 1.00 92.56 90 LEU A N 1
ATOM 721 C CA . LEU A 1 90 ? -0.978 3.892 -5.481 1.00 92.56 90 LEU A CA 1
ATOM 722 C C . LEU A 1 90 ? -0.493 4.933 -4.472 1.00 92.56 90 LEU A C 1
ATOM 724 O O . LEU A 1 90 ? -1.297 5.420 -3.668 1.00 92.56 90 LEU A O 1
ATOM 728 N N . ASN A 1 91 ? 0.792 5.288 -4.480 1.00 93.88 91 ASN A N 1
ATOM 729 C CA . ASN A 1 91 ? 1.300 6.290 -3.556 1.00 93.88 91 ASN A CA 1
ATOM 730 C C . ASN A 1 91 ? 0.695 7.671 -3.862 1.00 93.88 91 ASN A C 1
ATOM 732 O O . ASN A 1 91 ? 0.771 8.177 -4.978 1.00 93.88 91 ASN A O 1
ATOM 736 N N . GLY A 1 92 ? 0.077 8.293 -2.858 1.00 90.81 92 GLY A N 1
ATOM 737 C CA . GLY A 1 92 ? -0.575 9.599 -2.970 1.00 90.81 92 GLY A CA 1
ATOM 738 C C . GLY A 1 92 ? -2.031 9.569 -3.452 1.00 90.81 92 GLY A C 1
ATOM 739 O O . GLY A 1 92 ? -2.681 10.620 -3.433 1.00 90.81 92 GLY A O 1
ATOM 740 N N . ILE A 1 93 ? -2.584 8.408 -3.830 1.00 92.31 93 ILE A N 1
ATOM 741 C CA . ILE A 1 93 ? -4.000 8.299 -4.219 1.00 92.31 93 ILE A CA 1
ATOM 742 C C . ILE A 1 93 ? -4.911 8.563 -3.020 1.00 92.31 93 ILE A C 1
ATOM 744 O O . ILE A 1 93 ? -4.638 8.137 -1.902 1.00 92.31 93 ILE A O 1
ATOM 748 N N . LYS A 1 94 ? -6.042 9.236 -3.254 1.00 91.06 94 LYS A N 1
ATOM 749 C CA . LYS A 1 94 ? -7.065 9.456 -2.228 1.00 91.06 94 LYS A CA 1
ATOM 750 C C . LYS A 1 94 ? -8.100 8.334 -2.220 1.00 91.06 94 LYS A C 1
ATOM 752 O O . LYS A 1 94 ? -8.826 8.161 -3.194 1.00 91.06 94 LYS A O 1
ATOM 757 N N . ILE A 1 95 ? -8.226 7.638 -1.093 1.00 86.75 95 ILE A N 1
ATOM 758 C CA . ILE A 1 95 ? -9.260 6.631 -0.833 1.00 86.75 95 ILE A CA 1
ATOM 759 C C . ILE A 1 95 ? -10.175 7.170 0.265 1.00 86.75 95 ILE A C 1
ATOM 761 O O . ILE A 1 95 ? -9.719 7.452 1.373 1.00 86.75 95 ILE A O 1
ATOM 765 N N . LEU A 1 96 ? -11.467 7.332 -0.047 1.00 85.94 96 LEU A N 1
ATOM 766 C CA . LEU A 1 96 ? -12.489 7.837 0.887 1.00 85.94 96 LEU A CA 1
ATOM 767 C C . LEU A 1 96 ? -12.095 9.163 1.575 1.00 85.94 96 LEU A C 1
ATOM 769 O O . LEU A 1 96 ? -12.408 9.394 2.738 1.00 85.94 96 LEU A O 1
ATOM 773 N N . GLY A 1 97 ? -11.388 10.034 0.849 1.00 86.88 97 GLY A N 1
ATOM 774 C CA . GLY A 1 97 ? -10.930 11.335 1.348 1.00 86.88 97 GLY A CA 1
ATOM 775 C C . GLY A 1 97 ? -9.542 11.334 1.994 1.00 86.88 97 GLY A C 1
ATOM 776 O O . GLY A 1 97 ? -8.982 12.415 2.179 1.00 86.88 97 GLY A O 1
ATOM 777 N N . ASN A 1 98 ? -8.938 10.170 2.247 1.00 89.62 98 ASN A N 1
ATOM 778 C CA . ASN A 1 98 ? -7.602 10.082 2.827 1.00 89.62 98 ASN A CA 1
ATOM 779 C C . ASN A 1 98 ? -6.539 9.755 1.775 1.00 89.62 98 ASN A C 1
ATOM 781 O O . ASN A 1 98 ? -6.738 8.864 0.954 1.00 89.62 98 ASN A O 1
ATOM 785 N N . SER A 1 99 ? -5.392 10.434 1.829 1.00 92.12 99 SER A N 1
ATOM 786 C CA . SER A 1 99 ? -4.250 10.122 0.966 1.00 92.12 99 SER A CA 1
ATOM 787 C C . SER A 1 99 ? -3.515 8.877 1.453 1.00 92.12 99 SER A C 1
ATOM 789 O O . SER A 1 99 ? -3.037 8.827 2.589 1.00 92.12 99 SER A O 1
ATOM 791 N N . LEU A 1 100 ? -3.395 7.897 0.567 1.00 94.31 100 LEU A N 1
ATOM 792 C CA . LEU A 1 100 ? -2.629 6.687 0.776 1.00 94.31 100 LEU A CA 1
ATOM 793 C C . LEU A 1 100 ? -1.135 6.985 0.651 1.00 94.31 100 LEU A C 1
ATOM 795 O O . LEU A 1 100 ? -0.703 7.725 -0.230 1.00 94.31 100 LEU A O 1
ATOM 799 N N . ARG A 1 101 ? -0.343 6.376 1.522 1.00 94.81 101 ARG A N 1
ATOM 800 C CA . ARG A 1 101 ? 1.112 6.359 1.466 1.00 94.81 101 ARG A CA 1
ATOM 801 C C . ARG A 1 101 ? 1.556 4.934 1.189 1.00 94.81 101 ARG A C 1
ATOM 803 O O . ARG A 1 101 ? 1.244 4.048 1.986 1.00 94.81 101 ARG A O 1
ATOM 810 N N . VAL A 1 102 ? 2.278 4.735 0.092 1.00 95.31 102 VAL A N 1
ATOM 811 C CA . VAL A 1 102 ? 2.815 3.428 -0.299 1.00 95.31 102 VAL A CA 1
ATOM 812 C C . VAL A 1 102 ? 4.316 3.556 -0.516 1.00 95.31 102 VAL A C 1
ATOM 814 O O . VAL A 1 102 ? 4.740 4.386 -1.309 1.00 95.31 102 VAL A O 1
ATOM 817 N N . ASP A 1 103 ? 5.108 2.762 0.203 1.00 94.81 103 ASP A N 1
ATOM 818 C CA . ASP A 1 103 ? 6.577 2.809 0.169 1.00 94.81 103 ASP A CA 1
ATOM 819 C C . ASP A 1 103 ? 7.168 1.392 0.205 1.00 94.81 103 ASP A C 1
ATOM 821 O O . ASP A 1 103 ? 6.583 0.484 0.800 1.00 94.81 103 ASP A O 1
ATOM 825 N N . HIS A 1 104 ? 8.356 1.194 -0.370 1.00 93.38 104 HIS A N 1
ATOM 826 C CA . HIS A 1 104 ? 9.085 -0.068 -0.220 1.00 93.38 104 HIS A CA 1
ATOM 827 C C . HIS A 1 104 ? 9.639 -0.247 1.196 1.00 93.38 104 HIS A C 1
ATOM 829 O O . HIS A 1 104 ? 10.036 0.711 1.866 1.00 93.38 104 HIS A O 1
ATOM 835 N N . VAL A 1 105 ? 9.744 -1.503 1.629 1.00 92.31 105 VAL A N 1
ATOM 836 C CA . VAL A 1 105 ? 10.341 -1.867 2.917 1.00 92.31 105 VAL A CA 1
ATOM 837 C C . VAL A 1 105 ? 11.422 -2.911 2.684 1.00 92.31 105 VAL A C 1
ATOM 839 O O . VAL A 1 105 ? 11.123 -3.986 2.188 1.00 92.31 105 VAL A O 1
ATOM 842 N N . ALA A 1 106 ? 12.674 -2.623 3.044 1.00 85.81 106 ALA A N 1
ATOM 843 C CA . ALA A 1 106 ? 13.796 -3.536 2.794 1.00 85.81 106 ALA A CA 1
ATOM 844 C C . ALA A 1 106 ? 13.808 -4.746 3.746 1.00 85.81 106 ALA A C 1
ATOM 846 O O . ALA A 1 106 ? 13.890 -5.880 3.295 1.00 85.81 106 ALA A O 1
ATOM 847 N N . ASP A 1 107 ? 13.662 -4.513 5.053 1.00 81.38 107 ASP A N 1
ATOM 848 C CA . ASP A 1 107 ? 13.849 -5.540 6.087 1.00 81.38 107 ASP A CA 1
ATOM 849 C C . ASP A 1 107 ? 12.578 -5.767 6.914 1.00 81.38 107 ASP A C 1
ATOM 851 O O . ASP A 1 107 ? 12.588 -5.711 8.151 1.00 81.38 107 ASP A O 1
ATOM 855 N N . TYR A 1 108 ? 11.443 -5.995 6.246 1.00 83.25 108 TYR A N 1
ATOM 856 C CA . TYR A 1 108 ? 10.218 -6.297 6.976 1.00 83.25 108 TYR A CA 1
ATOM 857 C C . TYR A 1 108 ? 10.261 -7.705 7.570 1.00 83.25 108 TYR A C 1
ATOM 859 O O . TYR A 1 108 ? 10.447 -8.697 6.867 1.00 83.25 108 TYR A O 1
ATOM 867 N N . LYS A 1 109 ? 10.035 -7.798 8.882 1.00 77.75 109 LYS A N 1
ATOM 868 C CA . LYS A 1 109 ? 9.863 -9.071 9.584 1.00 77.75 109 LYS A CA 1
ATOM 869 C C . LYS A 1 109 ? 8.416 -9.162 10.055 1.00 77.75 109 LYS A C 1
ATOM 871 O O . LYS A 1 109 ? 8.069 -8.448 11.002 1.00 77.75 109 LYS A O 1
ATOM 876 N N . PRO A 1 110 ? 7.572 -10.005 9.429 1.00 74.75 110 PRO A N 1
ATOM 877 C CA . PRO A 1 110 ? 6.216 -10.191 9.911 1.00 74.75 110 PRO A CA 1
ATOM 878 C C . PRO A 1 110 ? 6.270 -10.658 11.374 1.00 74.75 110 PRO A C 1
ATOM 880 O O . PRO A 1 110 ? 7.086 -11.521 11.722 1.00 74.75 110 PRO A O 1
ATOM 883 N N . PRO A 1 111 ? 5.448 -10.079 12.266 1.00 75.19 111 PRO A N 1
ATOM 884 C CA . PRO A 1 111 ? 5.299 -10.594 13.615 1.00 75.19 111 PRO A CA 1
ATOM 885 C C . PRO A 1 111 ? 4.929 -12.075 13.539 1.00 75.19 111 PRO A C 1
ATOM 887 O O . PRO A 1 111 ? 4.055 -12.446 12.762 1.00 75.19 111 PRO A O 1
ATOM 890 N N . LYS A 1 112 ? 5.580 -12.923 14.346 1.00 68.38 112 LYS A N 1
ATOM 891 C CA . LYS A 1 112 ? 5.219 -14.343 14.446 1.00 68.38 112 LYS A CA 1
ATOM 892 C C . LYS A 1 112 ? 3.731 -14.437 14.796 1.00 68.38 112 LYS A C 1
ATOM 894 O O . LYS A 1 112 ? 3.337 -14.013 15.885 1.00 68.38 112 LYS A O 1
ATOM 899 N N . GLU A 1 113 ? 2.918 -14.943 13.873 1.00 59.31 113 GLU A N 1
ATOM 900 C CA . GLU A 1 113 ? 1.484 -15.106 14.087 1.00 59.31 113 GLU A CA 1
ATOM 901 C C . GLU A 1 113 ? 1.241 -15.981 15.321 1.00 59.31 113 GLU A C 1
ATOM 903 O O . GLU A 1 113 ? 1.707 -17.117 15.415 1.00 59.31 113 GLU A O 1
ATOM 908 N N . LYS A 1 114 ? 0.469 -15.467 16.282 1.00 51.62 114 LYS A N 1
ATOM 909 C CA . LYS A 1 114 ? -0.300 -16.338 17.171 1.00 51.62 114 LYS A CA 1
ATOM 910 C C . LYS A 1 114 ? -1.532 -16.750 16.375 1.00 51.62 114 LYS A C 1
ATOM 912 O O . LYS A 1 114 ? -2.401 -15.904 16.187 1.00 51.62 114 LYS A O 1
ATOM 917 N N . ASN A 1 115 ? -1.549 -17.997 15.894 1.00 43.25 115 ASN A N 1
ATOM 918 C CA . ASN A 1 115 ? -2.658 -18.681 15.214 1.00 43.25 115 ASN A CA 1
ATOM 919 C C . ASN A 1 115 ? -4.023 -18.000 15.435 1.00 43.25 115 ASN A C 1
ATOM 921 O O . ASN A 1 115 ? -4.692 -18.256 16.437 1.00 43.25 115 ASN A O 1
ATOM 925 N N . LYS A 1 116 ? -4.450 -17.141 14.505 1.00 46.81 116 LYS A N 1
ATOM 926 C CA . LYS A 1 116 ? -5.860 -16.773 14.376 1.00 46.81 116 LYS A CA 1
ATOM 927 C C . LYS A 1 116 ? -6.426 -17.631 13.258 1.00 46.81 116 LYS A C 1
ATOM 929 O O . LYS A 1 116 ? -6.233 -17.329 12.091 1.00 46.81 116 LYS A O 1
ATOM 934 N N . ASN A 1 117 ? -7.035 -18.741 13.673 1.00 42.16 117 ASN A N 1
ATOM 935 C CA . ASN A 1 117 ? -7.923 -19.634 12.933 1.00 42.16 117 ASN A CA 1
ATOM 936 C C . ASN A 1 117 ? -8.145 -19.247 11.460 1.00 42.16 117 ASN A C 1
ATOM 938 O O . ASN A 1 117 ? -9.020 -18.435 11.157 1.00 42.16 117 ASN A O 1
ATOM 942 N N . LYS A 1 118 ? -7.410 -19.901 10.549 1.00 43.03 118 LYS A N 1
ATOM 943 C CA . LYS A 1 118 ? -7.891 -20.147 9.184 1.00 43.03 118 LYS A CA 1
ATOM 944 C C . LYS A 1 118 ? -9.192 -20.941 9.317 1.00 43.03 118 LYS A C 1
ATOM 946 O O . LYS A 1 118 ? -9.154 -22.153 9.495 1.00 43.03 118 LYS A O 1
ATOM 951 N N . GLY A 1 119 ? -10.323 -20.241 9.326 1.00 41.31 119 GLY A N 1
ATOM 952 C CA . GLY A 1 119 ? -11.629 -20.857 9.145 1.00 41.31 119 GLY A CA 1
ATOM 953 C C . GLY A 1 119 ? -11.652 -21.524 7.776 1.00 41.31 119 GLY A C 1
ATOM 954 O O . GLY A 1 119 ? -11.352 -20.887 6.768 1.00 41.31 119 GLY A O 1
ATOM 955 N N . ASP A 1 120 ? -11.929 -22.820 7.786 1.00 43.78 120 ASP A N 1
ATOM 956 C CA . ASP A 1 120 ? -12.005 -23.711 6.641 1.00 43.78 120 ASP A CA 1
ATOM 957 C C . ASP A 1 120 ? -12.783 -23.116 5.453 1.00 43.78 120 ASP A C 1
ATOM 959 O O . ASP A 1 120 ? -14.011 -23.094 5.445 1.00 43.78 120 ASP A O 1
ATOM 963 N N . LEU A 1 121 ? -12.081 -22.763 4.375 1.00 52.19 121 LEU A N 1
ATOM 964 C CA . LEU A 1 121 ? -12.642 -22.848 3.023 1.00 52.19 121 LEU A CA 1
ATOM 965 C C . LEU A 1 121 ? -12.495 -24.302 2.555 1.00 52.19 121 LEU A C 1
ATOM 967 O O . LEU A 1 121 ? -11.714 -24.629 1.664 1.00 52.19 121 LEU A O 1
ATOM 971 N N . ARG A 1 122 ? -13.223 -25.204 3.222 1.00 41.03 122 ARG A N 1
ATOM 972 C CA . ARG A 1 122 ? -13.448 -26.563 2.732 1.00 41.03 122 ARG A CA 1
ATOM 973 C C . ARG A 1 122 ? -14.520 -26.496 1.650 1.00 41.03 122 ARG A C 1
ATOM 975 O O . ARG A 1 122 ? -15.688 -26.286 1.944 1.00 41.03 122 ARG A O 1
ATOM 982 N N . ASN A 1 123 ? -14.059 -26.664 0.413 1.00 46.47 123 ASN A N 1
ATOM 983 C CA . ASN A 1 123 ? -14.706 -27.369 -0.691 1.00 46.47 123 ASN A CA 1
ATOM 984 C C . ASN A 1 123 ? -16.239 -27.351 -0.684 1.00 46.47 123 ASN A C 1
ATOM 986 O O . ASN A 1 123 ? -16.860 -28.221 -0.079 1.00 46.47 123 ASN A O 1
ATOM 990 N N . ASN A 1 124 ? -16.831 -26.454 -1.472 1.00 46.91 124 ASN A N 1
ATOM 991 C CA . ASN A 1 124 ? -18.151 -26.720 -2.030 1.00 46.91 124 ASN A CA 1
ATOM 992 C C . ASN A 1 124 ? -18.076 -26.741 -3.559 1.00 46.91 124 ASN A C 1
ATOM 994 O O . ASN A 1 124 ? -18.507 -25.828 -4.257 1.00 46.91 124 ASN A O 1
ATOM 998 N N . SER A 1 125 ? -17.441 -27.795 -4.076 1.00 51.03 125 SER A N 1
ATOM 999 C CA . SER A 1 125 ? -17.572 -28.231 -5.464 1.00 51.03 125 SER A CA 1
ATOM 1000 C C . SER A 1 125 ? -18.831 -29.091 -5.588 1.00 51.03 125 SER A C 1
ATOM 1002 O O . SER A 1 125 ? -18.748 -30.295 -5.824 1.00 51.03 125 SER A O 1
ATOM 1004 N N . GLU A 1 126 ? -19.999 -28.489 -5.384 1.00 46.28 126 GLU A N 1
ATOM 1005 C CA . GLU A 1 126 ? -21.272 -29.151 -5.653 1.00 46.28 126 GLU A CA 1
ATOM 1006 C C . GLU A 1 126 ? -21.706 -28.791 -7.079 1.00 46.28 126 GLU A C 1
ATOM 1008 O O . GLU A 1 126 ? -22.322 -27.766 -7.352 1.00 46.28 126 GLU A O 1
ATOM 1013 N N . SER A 1 127 ? -21.228 -29.625 -8.007 1.00 44.22 127 SER A N 1
ATOM 1014 C CA . SER A 1 127 ? -21.908 -30.055 -9.234 1.00 44.22 127 SER A CA 1
ATOM 1015 C C . SER A 1 127 ? -22.834 -29.044 -9.931 1.00 44.22 127 SER A C 1
ATOM 1017 O O . SER A 1 127 ? -24.045 -29.029 -9.714 1.00 44.22 127 SER A O 1
ATOM 1019 N N . TYR A 1 128 ? -22.295 -28.321 -10.917 1.00 43.31 128 TYR A N 1
ATOM 1020 C CA . TYR A 1 128 ? -23.101 -27.844 -12.041 1.00 43.31 128 TYR A CA 1
ATOM 1021 C C . TYR A 1 128 ? -23.548 -29.059 -12.866 1.00 43.31 128 TYR A C 1
ATOM 1023 O O . TYR A 1 128 ? -22.801 -29.561 -13.706 1.00 43.31 128 TYR A O 1
ATOM 1031 N N . ALA A 1 129 ? -24.759 -29.556 -12.620 1.00 57.47 129 ALA A N 1
ATOM 1032 C CA . ALA A 1 129 ? -25.451 -30.415 -13.574 1.00 57.47 129 ALA A CA 1
ATOM 1033 C C . ALA A 1 129 ? -26.175 -29.520 -14.601 1.00 57.47 129 ALA A C 1
ATOM 1035 O O . ALA A 1 129 ? -26.867 -28.581 -14.199 1.00 57.47 129 ALA A O 1
ATOM 1036 N N . PRO A 1 130 ? -26.047 -29.769 -15.916 1.00 53.16 130 PRO A N 1
ATOM 1037 C CA . PRO A 1 130 ? -26.753 -28.987 -16.921 1.00 53.16 130 PRO A CA 1
ATOM 1038 C C . PRO A 1 130 ? -28.255 -29.283 -16.845 1.00 53.16 130 PRO A C 1
ATOM 1040 O O . PRO A 1 130 ? -28.696 -30.414 -17.053 1.00 53.16 130 PRO A O 1
ATOM 1043 N N . VAL A 1 131 ? -29.057 -28.257 -16.555 1.00 58.94 131 VAL A N 1
ATOM 1044 C CA . VAL A 1 131 ? -30.519 -28.354 -16.582 1.00 58.94 131 VAL A CA 1
ATOM 1045 C C . VAL A 1 131 ? -30.960 -28.414 -18.046 1.00 58.94 131 VAL A C 1
ATOM 1047 O O . VAL A 1 131 ? -31.110 -27.391 -18.701 1.00 58.94 131 VAL A O 1
ATOM 1050 N N . SER A 1 132 ? -31.140 -29.620 -18.582 1.00 56.12 132 SER A N 1
ATOM 1051 C CA . SER A 1 132 ? -31.906 -29.821 -19.818 1.00 56.12 132 SER A CA 1
ATOM 1052 C C . SER A 1 132 ? -33.368 -30.012 -19.452 1.00 56.12 132 SER A C 1
ATOM 1054 O O . SER A 1 132 ? -33.689 -31.030 -18.841 1.00 56.12 132 SER A O 1
ATOM 1056 N N . ARG A 1 133 ? -34.243 -29.068 -19.813 1.00 44.31 133 ARG A N 1
ATOM 1057 C CA . ARG A 1 133 ? -35.707 -29.247 -19.849 1.00 44.31 133 ARG A CA 1
ATOM 1058 C C . ARG A 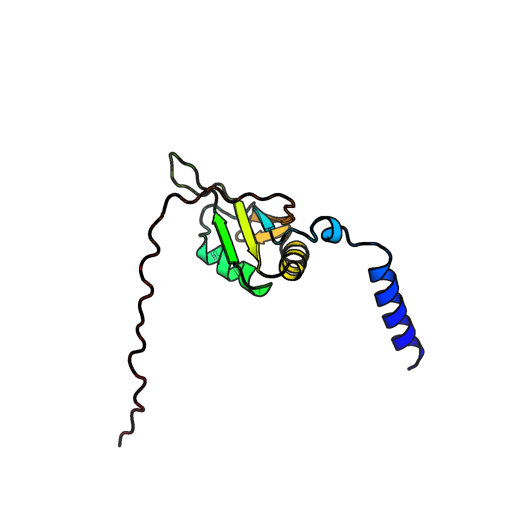1 133 ? -36.366 -28.171 -20.723 1.00 44.31 133 ARG A C 1
ATOM 1060 O O . ARG A 1 133 ? -35.864 -27.050 -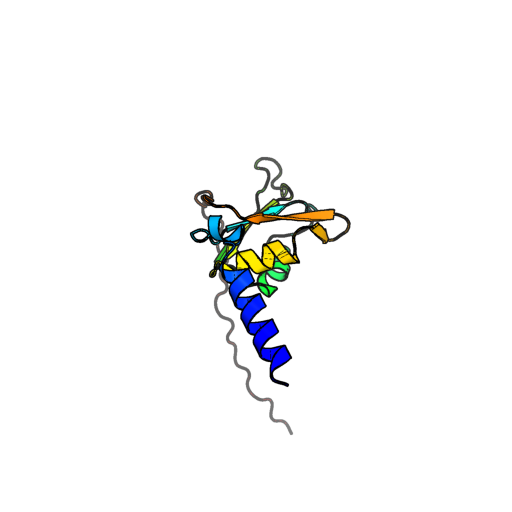20.725 1.00 44.31 133 ARG A O 1
ATOM 1067 N N . PRO A 1 134 ? -37.606 -28.409 -21.174 1.00 61.44 134 PRO A N 1
ATOM 1068 C CA . PRO A 1 134 ? -38.139 -29.563 -21.903 1.00 61.44 134 PRO A CA 1
ATOM 1069 C C . PRO A 1 134 ? -38.293 -29.271 -23.405 1.00 61.44 134 PRO A C 1
ATOM 1071 O O . PRO A 1 134 ? -38.422 -28.084 -23.776 1.00 61.44 134 PRO A O 1
#

pLDDT: mean 78.64, std 17.9, range [41.03, 95.5]

Sequence (134 aa):
MRNVLKLSELELRRTSEKGSWHDMYKNSAWIFVGGFPYTLSEGDLICIFSQYGEIVNINLVRDKDTGKSKGFCFICYDDQRSTILAVDNLNGIKILGNSLRVDHVADYKPPKEKNKNKGDLRNNSESYAPVSRP

Organism: Glossina pallidipes (NCBI:txid7398)

Radius of gyration: 20.73 Å; chains: 1; bounding box: 60×42×63 Å

Secondary structure (DSSP, 8-state):
-HHHHHHHHHHHHHHHHS--GGGGGTT--EEEEE---TT--HHHHHHHHTTTS-EEEEEEEE-TTT--EEEEEEEEESSHHHHHHHHHHHTT-EETTEEPEEEEESS---------------------------

InterPro domains:
  IPR000504 RNA recognition motif domain [PF00076] (31-100)
  IPR000504 RNA recognition motif domain [PS50102] (29-107)
  IPR000504 RNA recognition motif domain [SM00360] (30-103)
  IPR012677 Nucleotide-binding alpha-beta plait domain superfamily [G3DSA:3.30.70.330] (19-129)
  IPR035979 RNA-binding domain superfamily [SSF54928] (20-121)
  IPR045844 Ist3-like, RNA recognition motif [cd12411] (20-108)
  IPR051847 RNA Processing and Spliceosome Component [PTHR45880] (7-117)